Protein AF-A0A3B0PBH9-F1 (afdb_monomer)

Organism: Mycoplasmopsis synoviae (NCBI:txid2109)

Solvent-accessible surface area (backbone atoms only — not comparable to full-atom values): 3246 Å² total; per-residue (Å²): 118,46,76,43,70,47,56,81,46,76,65,25,39,54,52,43,53,52,49,41,62,75,69,64,40,80,84,46,55,34,26,34,54,58,98,53,99,43,76,68,47,49,55,56,22,68,75,61,60,42,71,83,71,134

Structure (mmCIF, N/CA/C/O backbone):
data_AF-A0A3B0PBH9-F1
#
_entry.id   AF-A0A3B0PBH9-F1
#
loop_
_atom_site.group_PDB
_atom_site.id
_atom_site.type_symbol
_atom_site.label_atom_id
_atom_site.label_alt_id
_atom_site.label_comp_id
_atom_site.label_asym_id
_atom_site.label_entity_id
_atom_site.label_seq_id
_atom_site.pdbx_PDB_ins_code
_atom_site.Cartn_x
_atom_site.Cartn_y
_atom_site.Cartn_z
_atom_site.occupancy
_atom_site.B_iso_or_equiv
_atom_site.auth_seq_id
_atom_site.auth_comp_id
_atom_site.auth_asym_id
_atom_site.auth_atom_id
_atom_site.pdbx_PDB_model_num
ATOM 1 N N . MET A 1 1 ? -3.531 -9.095 -9.111 1.00 87.12 1 MET A N 1
ATOM 2 C CA . MET A 1 1 ? -3.369 -7.751 -8.539 1.00 87.12 1 MET A CA 1
ATOM 3 C C . MET A 1 1 ? -2.743 -7.883 -7.169 1.00 87.12 1 MET A C 1
ATOM 5 O O . MET A 1 1 ? -3.287 -8.601 -6.337 1.00 87.12 1 MET A O 1
ATOM 9 N 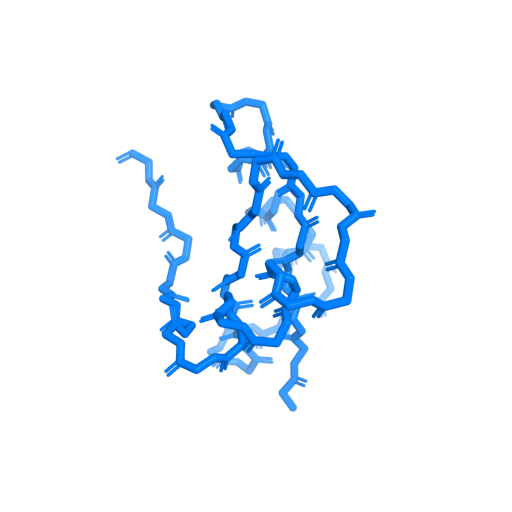N . VAL A 1 2 ? -1.566 -7.291 -6.982 1.00 96.50 2 VAL A N 1
ATOM 10 C CA . VAL A 1 2 ? -0.855 -7.257 -5.696 1.00 96.50 2 VAL A CA 1
ATOM 11 C C . VAL A 1 2 ? -1.292 -6.012 -4.925 1.00 96.50 2 VAL A C 1
ATOM 13 O O . VAL A 1 2 ? -1.438 -4.950 -5.520 1.00 96.50 2 VAL A O 1
ATOM 16 N N . TYR A 1 3 ? -1.499 -6.127 -3.617 1.00 97.38 3 TYR A N 1
ATOM 17 C CA . TYR A 1 3 ? -1.793 -4.973 -2.770 1.00 97.38 3 TYR A CA 1
ATOM 18 C C . TYR A 1 3 ? -0.557 -4.587 -1.964 1.00 97.38 3 TYR A 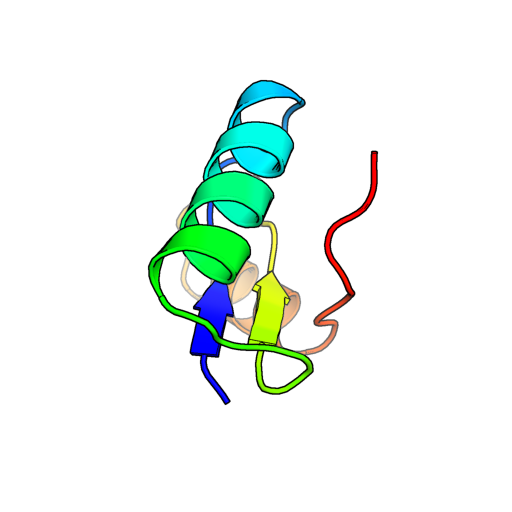C 1
ATOM 20 O O . TYR A 1 3 ? -0.004 -5.411 -1.237 1.00 97.38 3 TYR A O 1
ATOM 28 N N . ILE A 1 4 ? -0.139 -3.333 -2.098 1.00 97.69 4 ILE A N 1
ATOM 29 C CA . ILE A 1 4 ? 0.914 -2.718 -1.299 1.00 97.69 4 ILE A CA 1
ATOM 30 C C . ILE A 1 4 ? 0.239 -2.055 -0.098 1.00 97.69 4 ILE A C 1
ATOM 32 O O . ILE A 1 4 ? -0.552 -1.126 -0.257 1.00 97.69 4 ILE A O 1
ATOM 36 N N . ALA A 1 5 ? 0.512 -2.576 1.095 1.00 97.69 5 ALA A N 1
ATOM 37 C CA . ALA A 1 5 ? -0.146 -2.192 2.343 1.00 97.69 5 ALA A CA 1
ATOM 38 C C . ALA A 1 5 ? 0.866 -1.724 3.402 1.00 97.69 5 ALA A C 1
ATOM 40 O O . ALA A 1 5 ? 0.811 -2.130 4.558 1.00 97.69 5 ALA A O 1
ATOM 41 N N . THR A 1 6 ? 1.843 -0.927 2.972 1.00 97.31 6 THR A N 1
ATOM 42 C CA . THR A 1 6 ? 2.830 -0.282 3.847 1.00 97.31 6 THR A CA 1
ATOM 43 C C . THR A 1 6 ? 2.183 0.821 4.693 1.00 97.31 6 THR A C 1
ATOM 45 O O . THR A 1 6 ? 1.045 1.227 4.439 1.00 97.31 6 THR A O 1
ATOM 48 N N . ASP A 1 7 ? 2.887 1.322 5.704 1.00 96.62 7 ASP A N 1
ATOM 49 C CA . ASP A 1 7 ? 2.353 2.375 6.573 1.00 96.62 7 ASP A CA 1
ATOM 50 C C . ASP A 1 7 ? 1.995 3.654 5.784 1.00 96.62 7 ASP A C 1
ATOM 52 O O . ASP A 1 7 ? 2.570 3.907 4.720 1.00 96.62 7 ASP A O 1
ATOM 56 N N . PRO A 1 8 ? 1.001 4.446 6.232 1.00 95.06 8 PRO A N 1
ATOM 57 C CA . PRO A 1 8 ? 0.522 5.645 5.538 1.00 95.06 8 PRO A CA 1
ATOM 58 C C . PRO A 1 8 ? 1.434 6.857 5.781 1.00 95.06 8 PRO A C 1
ATOM 60 O O . PRO A 1 8 ? 0.986 7.928 6.191 1.00 95.06 8 PRO A O 1
ATOM 63 N N . ASP A 1 9 ? 2.729 6.681 5.549 1.00 95.88 9 ASP A N 1
ATOM 64 C CA . ASP A 1 9 ? 3.731 7.729 5.654 1.00 95.88 9 ASP A CA 1
ATOM 65 C C . ASP A 1 9 ? 4.693 7.711 4.457 1.00 95.88 9 ASP A C 1
ATOM 67 O O . ASP A 1 9 ? 4.631 6.862 3.565 1.00 95.88 9 ASP A O 1
ATOM 71 N N . ARG A 1 10 ? 5.605 8.686 4.432 1.00 96.06 10 ARG A N 1
ATOM 72 C CA . ARG A 1 10 ? 6.575 8.846 3.342 1.00 96.06 10 ARG A CA 1
ATOM 73 C C . ARG A 1 10 ? 7.523 7.647 3.210 1.00 96.06 10 ARG A C 1
ATOM 75 O O . ARG A 1 10 ? 8.000 7.365 2.113 1.00 96.06 10 ARG A O 1
ATOM 82 N N . GLU A 1 11 ? 7.863 6.984 4.314 1.00 97.25 11 GLU A N 1
ATOM 83 C CA . GLU A 1 11 ? 8.727 5.803 4.270 1.00 97.25 11 GLU A CA 1
ATOM 84 C C . GLU A 1 11 ? 7.971 4.622 3.656 1.00 97.25 11 GLU A C 1
ATOM 86 O O . GLU A 1 11 ? 8.503 3.950 2.771 1.00 97.25 11 GLU A O 1
ATOM 91 N N . GLY A 1 12 ? 6.705 4.441 4.030 1.00 97.00 12 GLY A N 1
ATOM 92 C CA . GLY A 1 12 ? 5.813 3.442 3.463 1.00 97.00 12 GLY A CA 1
ATOM 93 C C . GLY A 1 12 ? 5.607 3.591 1.955 1.00 97.00 12 GLY A C 1
ATOM 94 O O . GLY A 1 12 ? 5.623 2.576 1.253 1.00 97.00 12 GLY A O 1
ATOM 95 N N . GLU A 1 13 ? 5.491 4.817 1.437 1.00 96.81 13 GLU A N 1
ATOM 96 C CA . GLU A 1 13 ? 5.433 5.071 -0.014 1.00 96.81 13 GLU A CA 1
ATOM 97 C C . GLU A 1 13 ? 6.737 4.657 -0.715 1.00 96.81 13 GLU A C 1
ATOM 99 O O . GLU A 1 13 ? 6.718 3.900 -1.685 1.00 96.81 13 GLU A O 1
ATOM 104 N N . SER A 1 14 ? 7.891 5.056 -0.169 1.00 97.00 14 SER A N 1
ATOM 105 C CA . SER A 1 14 ? 9.208 4.699 -0.721 1.00 97.00 14 SER A CA 1
ATOM 106 C C . SER A 1 14 ? 9.461 3.184 -0.7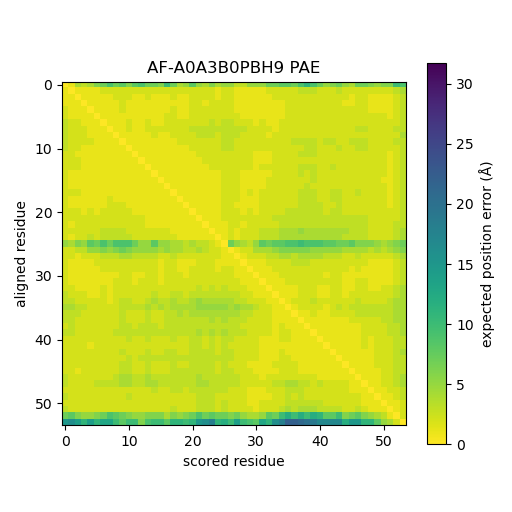12 1.00 97.00 14 SER A C 1
ATOM 108 O O . SER A 1 14 ? 9.979 2.617 -1.679 1.00 97.00 14 SER A O 1
ATOM 110 N N . ILE A 1 15 ? 9.068 2.492 0.363 1.00 97.75 15 ILE A N 1
ATOM 111 C CA . ILE A 1 15 ? 9.141 1.027 0.439 1.00 97.75 15 ILE A CA 1
ATOM 112 C C . ILE A 1 15 ? 8.217 0.397 -0.611 1.00 97.75 15 ILE A C 1
ATOM 114 O O . ILE A 1 15 ? 8.625 -0.547 -1.290 1.00 97.75 15 ILE A O 1
ATOM 118 N N . GLY A 1 16 ? 7.002 0.924 -0.775 1.00 97.12 16 GLY A N 1
ATOM 119 C CA . GLY A 1 16 ? 6.039 0.456 -1.768 1.00 97.12 16 GLY A CA 1
ATOM 120 C C . GLY A 1 16 ? 6.569 0.541 -3.200 1.00 97.12 16 GLY A C 1
ATOM 121 O O . GLY A 1 16 ? 6.550 -0.460 -3.919 1.00 97.12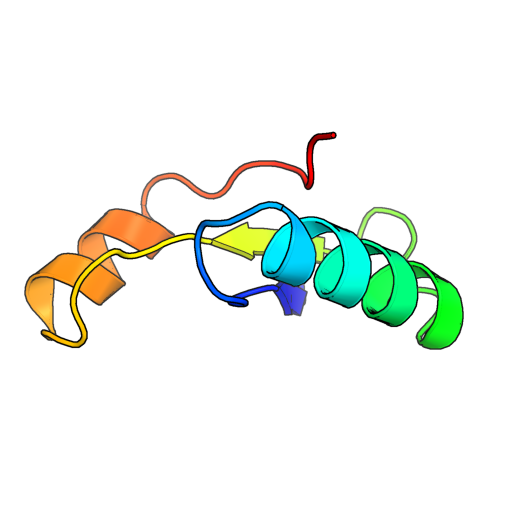 16 GLY A O 1
ATOM 122 N N . GLU A 1 17 ? 7.113 1.695 -3.582 1.00 96.06 17 GLU A N 1
ATOM 123 C CA . GLU A 1 17 ? 7.714 1.932 -4.903 1.00 96.06 17 GLU A CA 1
ATOM 124 C C . GLU A 1 17 ? 8.883 0.975 -5.175 1.00 96.06 17 GLU A C 1
ATOM 126 O O . GLU A 1 17 ? 8.966 0.331 -6.228 1.00 96.06 17 GLU A O 1
ATOM 131 N N . ASN A 1 18 ? 9.763 0.795 -4.184 1.00 96.75 18 ASN A N 1
ATOM 132 C CA . ASN A 1 18 ? 10.878 -0.144 -4.286 1.00 96.75 18 ASN A CA 1
ATOM 133 C C . ASN A 1 18 ? 10.402 -1.591 -4.489 1.00 96.75 18 ASN A C 1
ATOM 135 O O . ASN A 1 18 ? 10.989 -2.314 -5.297 1.00 96.75 18 ASN A O 1
ATOM 139 N N . LEU A 1 19 ? 9.337 -2.021 -3.801 1.00 97.12 19 LEU A N 1
ATOM 140 C CA . LEU A 1 19 ? 8.756 -3.355 -3.978 1.00 97.12 19 LEU A CA 1
ATOM 141 C C . LEU A 1 19 ? 8.163 -3.536 -5.378 1.00 97.12 19 LEU A C 1
ATOM 143 O O . LEU A 1 19 ? 8.423 -4.559 -6.014 1.00 97.12 19 LEU A O 1
ATOM 147 N N . VAL A 1 20 ? 7.409 -2.552 -5.875 1.00 96.62 20 VAL A N 1
ATOM 148 C CA . VAL A 1 20 ? 6.827 -2.572 -7.229 1.00 96.62 20 VAL A CA 1
ATOM 149 C C . VAL A 1 20 ? 7.919 -2.707 -8.288 1.00 96.62 20 VAL A C 1
ATOM 151 O O . VAL A 1 20 ? 7.813 -3.563 -9.174 1.00 96.62 20 VAL A O 1
ATOM 154 N N . SER A 1 21 ? 8.990 -1.920 -8.159 1.00 95.81 21 SER A N 1
ATOM 155 C CA . SER A 1 21 ? 10.147 -1.948 -9.055 1.00 95.81 21 SER A CA 1
ATOM 156 C C . SER A 1 21 ? 10.897 -3.285 -8.990 1.00 95.81 21 SER A C 1
ATOM 158 O O . SER A 1 21 ? 11.101 -3.943 -10.015 1.00 95.81 21 SER A O 1
ATOM 160 N N . TYR A 1 22 ? 11.245 -3.746 -7.784 1.00 97.56 22 TYR A N 1
ATOM 161 C CA . TYR A 1 22 ? 12.012 -4.978 -7.578 1.00 97.56 22 TYR A CA 1
ATOM 162 C C . TYR A 1 22 ? 11.265 -6.226 -8.066 1.00 97.56 22 TYR A C 1
ATOM 164 O O . TYR A 1 22 ? 11.852 -7.109 -8.696 1.00 97.56 22 TYR A O 1
ATOM 172 N N . LEU A 1 23 ? 9.956 -6.285 -7.813 1.00 97.12 23 LEU A N 1
ATOM 173 C CA . LEU A 1 23 ? 9.094 -7.402 -8.201 1.00 97.12 23 LEU A CA 1
ATOM 174 C C . LEU A 1 23 ? 8.559 -7.282 -9.637 1.00 97.12 23 LEU A C 1
ATOM 176 O O . LEU A 1 23 ? 7.887 -8.202 -10.104 1.00 97.12 23 LEU A O 1
ATOM 180 N N . LYS A 1 24 ? 8.872 -6.188 -10.349 1.00 96.81 24 LYS A N 1
ATOM 181 C CA . LYS A 1 24 ? 8.438 -5.912 -11.732 1.00 96.81 24 LYS A CA 1
ATOM 182 C C . LYS A 1 24 ? 6.921 -6.005 -11.896 1.00 96.81 24 LYS A C 1
ATOM 184 O O . LYS A 1 24 ? 6.419 -6.630 -12.832 1.00 96.81 24 LYS A O 1
ATOM 189 N N . LEU A 1 25 ? 6.189 -5.400 -10.961 1.00 95.31 25 LEU A N 1
ATOM 190 C CA . LEU A 1 25 ? 4.728 -5.491 -10.937 1.00 95.31 25 LEU A CA 1
ATOM 191 C C . LEU A 1 25 ? 4.062 -4.664 -12.045 1.00 95.31 25 LEU A C 1
ATOM 193 O O . LEU A 1 25 ? 2.910 -4.945 -12.371 1.00 95.31 25 LEU A O 1
ATOM 197 N N . ASN A 1 26 ? 4.782 -3.715 -12.660 1.00 88.88 26 ASN A N 1
ATOM 198 C CA . ASN A 1 26 ? 4.248 -2.776 -13.654 1.00 88.88 26 ASN A CA 1
ATOM 199 C C . ASN A 1 26 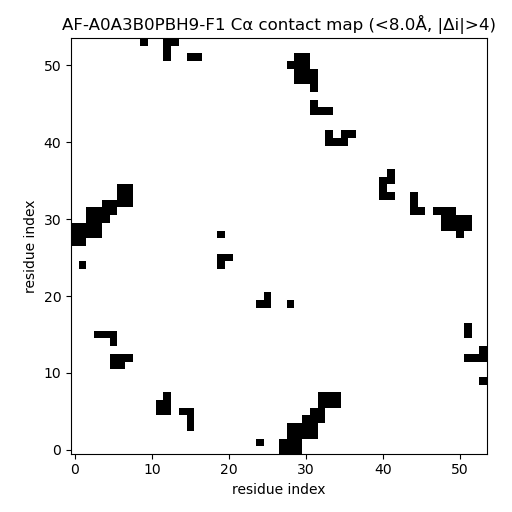? 2.946 -2.153 -13.123 1.00 88.88 26 ASN A C 1
ATOM 201 O O . ASN A 1 26 ? 2.962 -1.634 -12.017 1.00 88.88 26 ASN A O 1
ATOM 205 N N . ASP A 1 27 ? 1.821 -2.293 -13.827 1.00 89.44 27 ASP A N 1
ATOM 206 C CA . ASP A 1 27 ? 0.512 -1.771 -13.400 1.00 89.44 27 ASP A CA 1
ATOM 207 C C . ASP A 1 27 ? -0.342 -2.800 -12.628 1.00 89.44 27 ASP A C 1
ATOM 209 O O . ASP A 1 27 ? -1.512 -2.569 -12.329 1.00 89.44 27 ASP A O 1
ATOM 213 N N . ASN A 1 28 ? 0.203 -3.980 -12.308 1.00 96.00 28 ASN A N 1
ATOM 214 C CA . ASN A 1 28 ? -0.527 -5.058 -11.629 1.00 96.00 28 ASN A CA 1
ATOM 215 C C . ASN A 1 28 ? -0.467 -4.936 -10.096 1.00 96.00 28 ASN A C 1
ATOM 217 O O . ASN A 1 28 ? -0.351 -5.941 -9.379 1.00 96.00 28 ASN A O 1
ATOM 221 N N . TYR A 1 29 ? -0.557 -3.711 -9.586 1.00 97.31 29 TYR A N 1
ATOM 222 C CA . TYR A 1 29 ? -0.598 -3.436 -8.158 1.00 97.31 29 TYR A CA 1
ATOM 223 C C . TYR A 1 29 ? -1.600 -2.332 -7.816 1.00 97.31 29 TYR A C 1
ATOM 225 O O . TYR A 1 29 ? -2.021 -1.559 -8.672 1.00 97.31 29 TYR A O 1
ATOM 233 N N . LYS A 1 30 ? -1.983 -2.284 -6.541 1.00 97.56 30 LYS A N 1
ATOM 234 C CA . LYS A 1 30 ? -2.708 -1.171 -5.933 1.00 97.56 30 LYS A CA 1
ATOM 235 C C . LYS A 1 30 ? -2.197 -0.898 -4.528 1.00 97.56 30 LYS A C 1
ATOM 237 O O . LYS A 1 30 ? -1.716 -1.803 -3.849 1.00 97.56 30 LYS A O 1
ATOM 242 N N . ARG A 1 31 ? -2.337 0.344 -4.089 1.00 97.38 31 ARG A N 1
ATOM 243 C CA . ARG A 1 31 ? -2.004 0.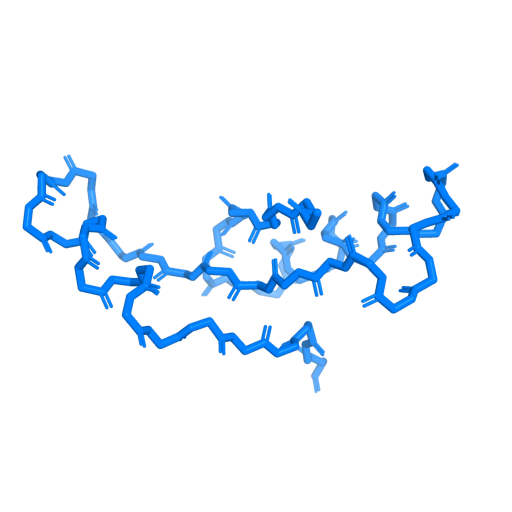841 -2.760 1.00 97.38 31 ARG A CA 1
ATOM 244 C C . ARG A 1 31 ? -3.238 0.836 -1.860 1.00 97.38 31 ARG A C 1
ATOM 246 O O . ARG A 1 31 ? -4.314 1.278 -2.261 1.00 97.38 31 ARG A O 1
ATOM 253 N N . VAL A 1 32 ? -3.075 0.325 -0.642 1.00 97.62 32 VAL A N 1
ATOM 254 C CA . VAL A 1 32 ? -4.091 0.341 0.420 1.00 97.62 32 VAL A CA 1
ATOM 255 C C . VAL A 1 32 ? -3.444 0.871 1.691 1.00 97.62 32 VAL A C 1
ATOM 257 O O . VAL A 1 32 ? -2.445 0.315 2.131 1.00 97.62 32 VAL A O 1
ATOM 260 N N . THR A 1 33 ? -4.000 1.926 2.281 1.00 96.75 33 THR A N 1
ATOM 261 C CA . THR A 1 33 ? -3.514 2.544 3.523 1.00 96.75 33 THR A CA 1
ATOM 262 C C . THR A 1 33 ? -4.538 2.399 4.640 1.00 96.75 33 THR A C 1
ATOM 264 O O . THR A 1 33 ? -5.743 2.488 4.412 1.00 96.75 33 THR A O 1
ATOM 267 N N . TYR A 1 34 ? -4.070 2.206 5.871 1.00 96.38 34 TYR A N 1
ATOM 268 C CA . TYR A 1 34 ? -4.911 2.189 7.066 1.00 96.38 34 TYR A CA 1
ATOM 269 C C . TYR A 1 34 ? -4.135 2.756 8.255 1.00 96.38 34 TYR A C 1
ATOM 271 O O . TYR A 1 34 ? -2.933 2.554 8.376 1.00 96.38 34 TYR A O 1
ATOM 279 N N . ASN A 1 35 ? -4.836 3.466 9.139 1.00 95.31 35 ASN A N 1
ATOM 280 C CA . ASN A 1 35 ? -4.250 4.058 10.350 1.00 95.31 35 ASN A CA 1
ATOM 281 C C . ASN A 1 35 ? -4.445 3.179 11.596 1.00 95.31 35 ASN A C 1
ATOM 283 O O . ASN A 1 35 ? -3.959 3.507 12.673 1.00 95.31 35 ASN A O 1
ATOM 287 N N . GLU A 1 36 ? -5.204 2.089 11.471 1.00 96.38 36 GLU A N 1
ATOM 288 C CA . GLU A 1 36 ? -5.546 1.200 12.576 1.00 96.38 36 GLU A CA 1
ATOM 289 C C . GLU A 1 36 ? -5.707 -0.237 12.066 1.00 96.38 36 GLU A C 1
ATOM 291 O O . GLU A 1 36 ? -6.244 -0.468 10.981 1.00 96.38 36 GLU A O 1
ATOM 296 N N . ILE A 1 37 ? -5.274 -1.212 12.867 1.00 96.12 37 ILE A N 1
ATOM 297 C CA . ILE A 1 37 ? -5.365 -2.643 12.555 1.00 96.12 37 ILE A CA 1
ATOM 298 C C . ILE A 1 37 ? -6.629 -3.219 13.213 1.00 96.12 37 ILE A C 1
ATOM 300 O O . ILE A 1 37 ? -6.577 -4.012 14.152 1.0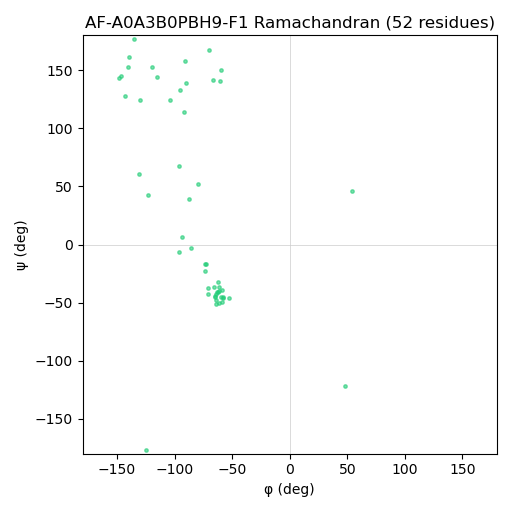0 96.12 37 ILE A O 1
ATOM 304 N N . THR A 1 38 ? -7.791 -2.791 12.718 1.00 98.12 38 THR A N 1
ATOM 305 C CA . THR A 1 38 ? -9.107 -3.353 13.065 1.00 98.12 38 THR A CA 1
ATOM 306 C C . THR A 1 38 ? -9.791 -3.905 11.821 1.00 98.12 38 THR A C 1
ATOM 308 O O . THR A 1 38 ? -9.554 -3.441 10.706 1.00 98.12 38 THR A O 1
ATOM 311 N N . LYS A 1 39 ? -10.664 -4.908 11.990 1.00 97.94 39 LYS A N 1
ATOM 312 C CA . LYS A 1 39 ? -11.360 -5.554 10.863 1.00 97.94 39 LYS A CA 1
ATOM 313 C C . LYS A 1 39 ? -12.065 -4.533 9.964 1.00 97.94 39 LYS A C 1
ATOM 315 O O . LYS A 1 39 ? -11.925 -4.595 8.747 1.00 97.94 39 LYS A O 1
ATOM 320 N N . ASP A 1 40 ? -12.786 -3.593 10.564 1.00 97.94 40 ASP A N 1
ATOM 321 C CA . ASP A 1 40 ? -13.567 -2.605 9.822 1.00 97.94 40 ASP A CA 1
ATOM 322 C C . ASP A 1 40 ? -12.679 -1.580 9.107 1.00 97.94 40 ASP A C 1
ATOM 324 O O . ASP A 1 40 ? -12.994 -1.188 7.984 1.00 97.94 40 ASP A O 1
ATOM 328 N N . ALA A 1 41 ? -11.565 -1.162 9.721 1.00 97.00 41 ALA A N 1
ATOM 329 C CA . ALA A 1 41 ? -10.612 -0.249 9.093 1.00 97.00 41 ALA A CA 1
ATOM 330 C C . ALA A 1 41 ? -9.945 -0.890 7.870 1.00 97.00 41 ALA A C 1
ATOM 332 O O . ALA A 1 41 ? -9.881 -0.261 6.814 1.00 97.00 41 ALA A O 1
ATOM 333 N N . ILE A 1 42 ? -9.527 -2.156 7.984 1.00 97.12 42 ILE A N 1
ATOM 334 C CA . ILE A 1 42 ? -8.948 -2.898 6.862 1.00 97.12 42 ILE A CA 1
ATOM 335 C C . ILE A 1 42 ? -9.970 -3.034 5.732 1.00 97.12 42 ILE A C 1
ATOM 337 O O . ILE A 1 42 ? -9.665 -2.668 4.604 1.00 97.12 42 ILE A O 1
ATOM 341 N N . LEU A 1 43 ? -11.198 -3.485 6.010 1.00 97.31 43 LEU A N 1
ATOM 342 C CA . LEU A 1 43 ? -12.216 -3.641 4.962 1.00 97.31 43 LEU A CA 1
ATOM 343 C C . LEU A 1 43 ? -12.496 -2.322 4.221 1.00 97.31 43 LEU A C 1
ATOM 345 O O . LEU A 1 43 ? -12.463 -2.304 2.995 1.00 97.31 43 LEU A O 1
ATOM 349 N N . LYS A 1 44 ? -12.655 -1.209 4.950 1.00 96.50 44 LYS A N 1
ATOM 350 C CA . LYS A 1 44 ? -12.847 0.124 4.349 1.00 96.50 44 LYS A CA 1
ATOM 351 C C . LYS A 1 44 ? -11.669 0.571 3.483 1.00 96.50 44 LYS A C 1
ATOM 353 O O . LYS A 1 44 ? -11.874 1.239 2.472 1.00 96.50 44 LYS A O 1
ATOM 358 N N . ALA A 1 45 ? -10.444 0.230 3.877 1.00 96.81 45 ALA A N 1
ATOM 359 C CA . ALA A 1 45 ? -9.249 0.562 3.109 1.00 96.81 45 ALA A CA 1
ATOM 360 C C . ALA A 1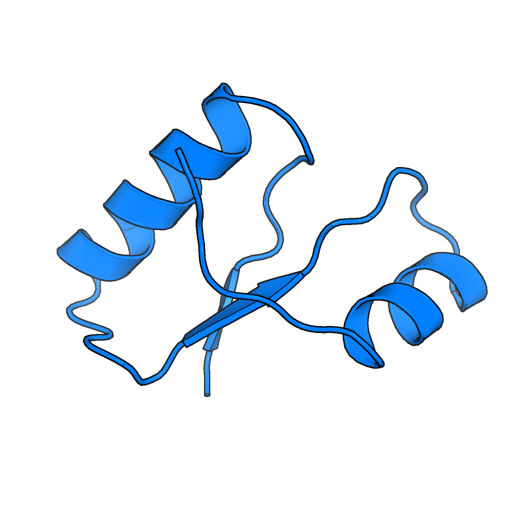 45 ? -9.227 -0.174 1.756 1.00 96.81 45 ALA A C 1
ATOM 362 O O . ALA A 1 45 ? -8.843 0.403 0.739 1.00 96.81 45 ALA A O 1
ATOM 363 N N . PHE A 1 46 ? -9.703 -1.423 1.721 1.00 96.69 46 PHE A N 1
ATOM 364 C CA . PHE A 1 46 ? -9.814 -2.210 0.490 1.00 96.69 46 PHE A CA 1
ATOM 365 C C . PHE A 1 46 ? -10.957 -1.769 -0.438 1.00 96.69 46 PHE A C 1
ATOM 367 O O . PHE A 1 46 ? -10.910 -2.102 -1.621 1.00 96.69 46 PHE A O 1
ATOM 374 N N . ASP A 1 47 ? -11.936 -0.998 0.049 1.00 97.00 47 ASP A N 1
ATOM 375 C CA . ASP A 1 47 ? -12.989 -0.412 -0.794 1.00 97.00 47 ASP A CA 1
ATOM 376 C C . ASP A 1 47 ? -12.472 0.752 -1.661 1.00 97.00 47 ASP A C 1
ATOM 378 O O . ASP A 1 47 ? -13.065 1.064 -2.693 1.00 97.00 47 ASP A O 1
ATOM 382 N N . ASN A 1 48 ? -11.366 1.397 -1.262 1.00 95.00 48 ASN A N 1
ATOM 383 C CA . ASN A 1 48 ? -10.796 2.563 -1.951 1.00 95.00 48 ASN A CA 1
ATOM 384 C C . ASN A 1 48 ? -9.280 2.416 -2.201 1.00 95.00 48 ASN A C 1
ATOM 386 O O . ASN A 1 48 ? -8.483 3.225 -1.710 1.00 95.00 48 ASN A O 1
ATOM 390 N N . PRO A 1 49 ? -8.847 1.395 -2.964 1.00 96.81 49 PRO A N 1
ATOM 391 C CA . PRO A 1 49 ? -7.454 1.272 -3.355 1.00 96.81 49 PRO A CA 1
ATOM 392 C C . PRO A 1 49 ? -7.065 2.412 -4.305 1.00 96.81 49 PRO A C 1
ATOM 394 O O . PRO A 1 49 ? -7.827 2.783 -5.198 1.00 96.81 49 PRO A O 1
ATOM 397 N N . HIS A 1 50 ? -5.856 2.930 -4.146 1.00 95.44 50 HIS A N 1
ATOM 398 C CA . HIS A 1 50 ? -5.290 3.999 -4.972 1.00 95.44 50 HIS A CA 1
ATOM 399 C C . HIS A 1 50 ? -3.951 3.551 -5.562 1.00 95.44 50 HIS A C 1
ATOM 401 O O . HIS A 1 50 ? -3.570 2.389 -5.428 1.00 95.44 50 HIS A O 1
ATOM 407 N N . ASP A 1 51 ? -3.274 4.431 -6.287 1.00 95.75 51 ASP A N 1
ATOM 408 C CA . ASP A 1 51 ? -1.908 4.189 -6.755 1.00 95.75 51 ASP A CA 1
ATOM 409 C C . ASP A 1 51 ? -0.918 4.723 -5.716 1.00 95.75 51 ASP A C 1
ATOM 411 O O . ASP A 1 51 ? -1.291 5.564 -4.897 1.00 95.75 51 ASP A O 1
ATOM 415 N N . LEU A 1 52 ? 0.317 4.216 -5.723 1.00 93.69 52 LEU A N 1
ATOM 416 C CA . LEU A 1 52 ? 1.382 4.819 -4.921 1.00 93.69 52 LEU A CA 1
ATOM 417 C C . LEU A 1 52 ? 1.587 6.262 -5.385 1.00 93.69 52 LEU A C 1
ATOM 419 O O . LEU A 1 52 ? 1.482 6.574 -6.577 1.00 93.69 52 LEU A O 1
ATOM 423 N N . ASN A 1 53 ? 1.824 7.151 -4.433 1.00 83.50 53 ASN A N 1
ATOM 424 C CA . ASN A 1 53 ? 1.936 8.572 -4.696 1.00 83.50 53 ASN A CA 1
ATOM 425 C C . ASN A 1 53 ? 3.009 9.195 -3.809 1.00 83.50 53 ASN A C 1
ATOM 427 O O . ASN A 1 53 ? 2.996 9.059 -2.590 1.00 83.50 53 ASN A O 1
ATOM 431 N N . TRP A 1 54 ? 3.927 9.917 -4.449 1.00 64.75 54 TRP A N 1
ATOM 432 C CA . TRP A 1 54 ? 4.931 10.722 -3.763 1.00 64.75 54 TRP A CA 1
ATOM 433 C C . TRP A 1 54 ? 4.414 12.131 -3.468 1.00 64.75 54 TRP A C 1
ATOM 435 O O . TRP A 1 54 ? 3.833 12.751 -4.391 1.00 64.75 54 TRP A O 1
#

Nearest PDB structures (foldseek):
  8czq-assembly1_A  TM=9.245E-01  e=6.178E-04  Mycobacterium tuberculosis
  6pcm-assembly1_A  TM=9.411E-01  e=1.972E-03  Mycolicibacterium smegmatis MC2 155
  6cqi-assembly1_A  TM=8.917E-01  e=3.903E-03  Mycobacterium tuberculosis H37Rv
  1gku-assembly1_B  TM=9.208E-01  e=1.087E-02  Archaeoglobus fulgidus DSM 4304
  1gl9-assembly1_B  TM=8.543E-01  e=8.856E-03  Archaeoglobus fulgidu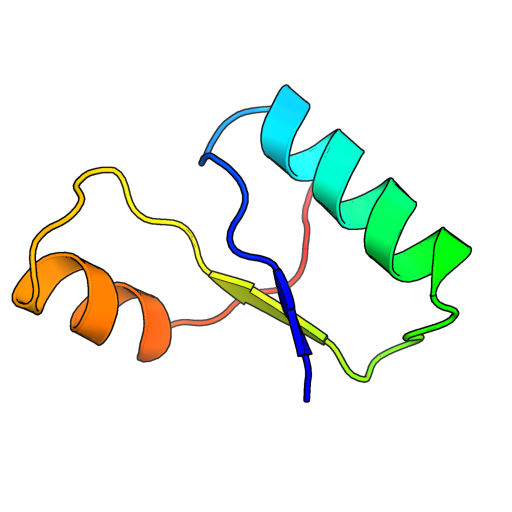s DSM 4304

Sequence (54 aa):
MVYIATDPDREGESIGENLVSYLKLNDNYKRVTYNEITKDAILKAFDNPHDLNW

Mean predicted aligned error: 2.4 Å

Secondary structure (DSSP, 8-state):
-EEE---SSHHHHHHHHHHHHHTT-TTSEEE---SS-SHHHHHHHHHS-B----

Radius of gyration: 10.93 Å; Cα contacts (8 Å, |Δi|>4): 68; chains: 1; bounding box: 26×18×27 Å

pLDDT: mean 95.41, std 5.0, range [64.75, 98.12]

Foldseek 3Di:
DAEQEAEPDPVSLVVSVVCCVVVVCPPVYWYFYFPDPDPVRRVVSVVDTHHRDD

InterPro domains:
  IPR000380 DNA topoisomerase, type IA [PTHR42785] (2-53)
  IPR006171 TOPRIM domain [PF01751] (2-37)
  IPR006171 TOPRIM domain [PS50880] (1-37)
  IPR023405 DNA topoisomerase, type IA, core domain [SSF56712] (2-53)